Protein AF-A0A0C2MNI5-F1 (afdb_monomer)

pLDDT: mean 77.36, std 11.4, range [38.03, 88.88]

Organism: Thelohanellus kitauei (NCBI:txid669202)

Nearest PDB structures (foldseek):
  6v3f-assembly1_A  TM=8.365E-01  e=4.897E-04  Rattus norvegicus
  6v3h-assembly1_A  TM=8.230E-01  e=5.678E-04  Rattus norvegicus
  7n4u-assembly1_A  TM=8.611E-01  e=2.895E-03  Homo sapiens
  7n4x-assembly1_A  TM=8.433E-01  e=4.297E-03  Homo sapiens
  6xxv-assembly2_F  TM=5.189E-01  e=5.250E+00  Homo sapiens

Sequence (136 aa):
MIIVNIGCMYVLNIAMNPISLVNLIMFIGINMEFLCHMARNYLHENRRNRREKAFYSAVKTSSTIIRGIVLTKLIGIVVLAFSSSILFKVYYFQMYACAIMVGALHGLILLPVLLSYLGPFNLSSRGSMLTLPIQE

Radius of gyration: 19.51 Å; Cα contacts (8 Å, |Δi|>4): 97; chains: 1; bounding box: 60×31×50 Å

Structure (mmCIF, N/CA/C/O backbone):
data_AF-A0A0C2MNI5-F1
#
_entry.id   AF-A0A0C2MNI5-F1
#
loop_
_atom_site.group_PDB
_atom_site.id
_atom_site.type_symbol
_atom_site.label_atom_id
_atom_site.label_alt_id
_atom_site.label_comp_id
_atom_site.label_asym_id
_atom_site.label_entity_id
_atom_site.label_seq_id
_atom_site.pdbx_PDB_ins_code
_atom_site.Cartn_x
_atom_site.Cartn_y
_atom_site.Cartn_z
_atom_site.occupancy
_atom_site.B_iso_or_equiv
_atom_site.auth_seq_id
_atom_site.auth_comp_id
_atom_site.auth_asym_id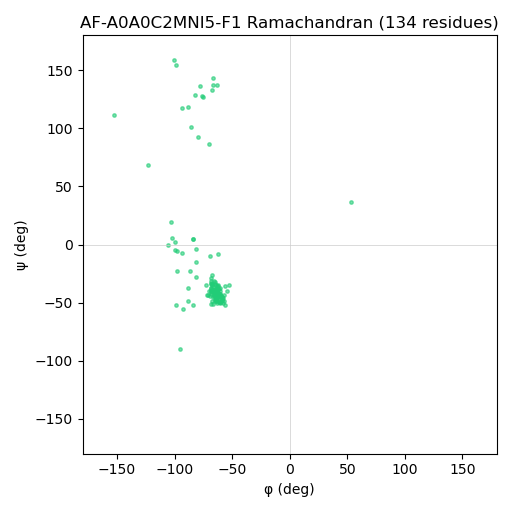
_atom_site.auth_atom_id
_atom_site.pdbx_PDB_model_num
ATOM 1 N N . MET A 1 1 ? -8.167 4.556 -5.300 1.00 79.25 1 MET A N 1
ATOM 2 C CA . MET A 1 1 ? -7.876 4.116 -3.914 1.00 79.25 1 MET A CA 1
ATOM 3 C C . MET A 1 1 ? -8.945 4.563 -2.929 1.00 79.25 1 MET A C 1
ATOM 5 O O . MET A 1 1 ? -9.499 3.716 -2.245 1.00 79.25 1 MET A O 1
ATOM 9 N N . ILE A 1 2 ? -9.251 5.864 -2.861 1.00 81.88 2 ILE A N 1
ATOM 10 C CA . ILE A 1 2 ? -10.219 6.434 -1.905 1.00 81.88 2 ILE A CA 1
ATOM 11 C C . ILE A 1 2 ? -11.636 5.904 -2.128 1.00 81.88 2 ILE A C 1
ATOM 13 O O . ILE A 1 2 ? -12.232 5.391 -1.194 1.00 81.88 2 ILE A O 1
ATOM 17 N N . ILE A 1 3 ? -12.135 5.950 -3.367 1.00 86.06 3 ILE A N 1
ATOM 18 C CA . ILE A 1 3 ? -13.500 5.502 -3.699 1.00 86.06 3 ILE A CA 1
ATOM 19 C C . ILE A 1 3 ? -13.713 4.036 -3.293 1.00 86.06 3 ILE A C 1
ATOM 21 O O . ILE A 1 3 ? -14.716 3.703 -2.677 1.00 86.06 3 ILE A O 1
ATOM 25 N N . VAL A 1 4 ? -12.730 3.173 -3.564 1.00 85.44 4 VAL A N 1
ATOM 26 C CA . VAL A 1 4 ? -12.790 1.746 -3.208 1.00 85.44 4 VAL A CA 1
ATOM 27 C C . VAL A 1 4 ? -12.724 1.540 -1.690 1.00 85.44 4 VAL A C 1
ATOM 29 O O . VAL A 1 4 ? -13.434 0.694 -1.161 1.00 85.44 4 VAL A O 1
ATOM 32 N N . ASN A 1 5 ? -11.926 2.339 -0.973 1.00 84.44 5 ASN A N 1
ATOM 33 C CA . ASN A 1 5 ? -11.888 2.312 0.493 1.00 84.44 5 ASN A CA 1
ATOM 34 C C . ASN A 1 5 ? -13.209 2.767 1.120 1.00 84.44 5 ASN A C 1
ATOM 36 O O . ASN A 1 5 ? -13.697 2.113 2.034 1.00 84.44 5 ASN A O 1
ATOM 40 N N . ILE A 1 6 ? -13.815 3.835 0.598 1.00 86.81 6 ILE A N 1
ATOM 41 C CA . ILE A 1 6 ? -15.140 4.302 1.026 1.00 86.81 6 ILE A CA 1
ATOM 42 C C . ILE A 1 6 ? -16.200 3.233 0.727 1.00 86.81 6 ILE A C 1
ATOM 44 O O . ILE A 1 6 ? -17.035 2.942 1.578 1.00 86.81 6 ILE A O 1
ATOM 48 N N . GLY A 1 7 ? -16.125 2.585 -0.440 1.00 86.88 7 GLY A N 1
ATOM 49 C CA . GLY A 1 7 ? -16.981 1.448 -0.780 1.00 86.88 7 GLY A CA 1
ATOM 50 C C . GLY A 1 7 ? -16.812 0.273 0.186 1.00 86.88 7 GLY A C 1
ATOM 51 O O . GLY A 1 7 ? -17.799 -0.314 0.617 1.00 86.88 7 GLY A O 1
ATOM 52 N N . CYS A 1 8 ? -15.583 -0.032 0.607 1.00 83.50 8 CYS A N 1
ATOM 53 C CA . CYS A 1 8 ? -15.353 -1.069 1.610 1.00 83.50 8 CYS A CA 1
ATOM 54 C C . CYS A 1 8 ? -15.886 -0.677 2.994 1.00 83.50 8 CYS A C 1
ATOM 56 O O . CYS A 1 8 ? -16.477 -1.506 3.678 1.00 83.50 8 CYS A O 1
ATOM 58 N N . MET A 1 9 ? -15.740 0.589 3.396 1.00 84.38 9 MET A N 1
ATOM 59 C CA . MET A 1 9 ? -16.334 1.099 4.636 1.00 84.38 9 MET A CA 1
ATOM 60 C C . MET A 1 9 ? -17.861 0.980 4.626 1.00 84.38 9 MET A C 1
ATOM 62 O O . MET A 1 9 ? -18.441 0.633 5.652 1.00 84.38 9 MET A O 1
ATOM 66 N N . TYR A 1 10 ? -18.496 1.202 3.471 1.00 85.06 10 TYR A N 1
ATOM 67 C CA . TYR A 1 10 ? -19.933 0.999 3.300 1.00 85.06 10 TYR A CA 1
ATOM 68 C C . TYR A 1 10 ? -20.328 -0.474 3.487 1.00 85.06 10 TYR A C 1
ATOM 70 O O . TYR A 1 10 ? -21.231 -0.770 4.263 1.00 85.06 10 TYR A O 1
ATOM 78 N N . VAL A 1 11 ? -19.603 -1.409 2.859 1.00 84.81 11 VAL A N 1
ATOM 79 C CA . VAL A 1 11 ? -19.852 -2.859 3.007 1.00 84.81 11 VAL A CA 1
ATOM 80 C C . VAL A 1 11 ? -19.632 -3.334 4.449 1.00 84.81 11 VAL A C 1
ATOM 82 O O . VAL A 1 11 ? -20.371 -4.182 4.945 1.00 84.81 11 VAL A O 1
ATOM 85 N N . LEU A 1 12 ? -18.649 -2.764 5.147 1.00 80.44 12 LEU A N 1
ATOM 86 C CA . LEU A 1 12 ? -18.315 -3.099 6.533 1.00 80.44 12 LEU A CA 1
ATOM 87 C C . LEU A 1 12 ? -19.170 -2.351 7.578 1.00 80.44 12 LEU A C 1
ATOM 89 O O . LEU A 1 12 ? -18.909 -2.495 8.769 1.00 80.44 12 LEU A O 1
ATOM 93 N N . ASN A 1 13 ? -20.180 -1.570 7.164 1.00 81.62 13 ASN A N 1
ATOM 94 C CA . ASN A 1 13 ? -21.031 -0.754 8.048 1.00 81.62 13 ASN A CA 1
ATOM 95 C C . ASN A 1 13 ? -20.243 0.195 8.979 1.00 81.62 13 ASN A C 1
ATOM 97 O O . ASN A 1 13 ? -20.622 0.444 10.125 1.00 81.62 13 ASN A O 1
ATOM 101 N N . ILE A 1 14 ? -19.135 0.756 8.492 1.00 79.25 14 ILE A N 1
ATOM 102 C CA . ILE A 1 14 ? -18.317 1.703 9.255 1.00 79.25 14 ILE A CA 1
ATOM 103 C C . ILE A 1 14 ? -18.846 3.120 9.017 1.00 79.25 14 ILE A C 1
ATOM 105 O O . ILE A 1 14 ? -18.805 3.629 7.897 1.00 79.25 14 ILE A O 1
ATOM 109 N N . ALA A 1 15 ? -19.305 3.783 10.081 1.00 80.81 15 ALA A N 1
ATOM 110 C CA . ALA A 1 15 ? -19.763 5.169 9.997 1.00 80.81 15 ALA A CA 1
ATOM 111 C C . ALA A 1 15 ? -18.614 6.140 9.666 1.00 80.81 15 ALA A C 1
ATOM 113 O O . ALA A 1 15 ? -17.494 5.997 10.166 1.00 80.81 15 ALA A O 1
ATOM 114 N N . MET A 1 16 ? -18.913 7.166 8.864 1.00 79.12 16 MET A N 1
ATOM 115 C CA . MET A 1 16 ? -17.997 8.265 8.544 1.00 79.12 16 MET A CA 1
ATOM 116 C C . MET A 1 16 ? -17.789 9.167 9.766 1.00 79.12 16 MET A C 1
ATOM 118 O O . MET A 1 16 ? -18.461 10.177 9.945 1.00 79.12 16 MET A O 1
ATOM 122 N N . ASN A 1 17 ? -16.832 8.787 10.607 1.00 83.69 17 ASN A N 1
ATOM 123 C CA . ASN A 1 17 ? -16.395 9.562 11.766 1.00 83.69 17 ASN A CA 1
ATOM 124 C C . ASN A 1 17 ? -15.088 10.318 11.465 1.00 83.69 17 ASN A C 1
ATOM 126 O O . ASN A 1 17 ? -14.310 9.868 10.618 1.00 83.69 17 ASN A O 1
ATOM 130 N N . PRO A 1 18 ? -14.758 11.397 12.202 1.00 85.62 18 PRO A N 1
ATOM 131 C CA . PRO A 1 18 ? -13.486 12.115 12.043 1.00 85.62 18 PRO A CA 1
ATOM 132 C C . PRO A 1 18 ? -12.254 11.200 12.125 1.00 85.62 18 PRO A C 1
ATOM 134 O O . PRO A 1 18 ? -11.295 11.358 11.376 1.00 85.62 18 PRO A O 1
ATOM 137 N N . ILE A 1 19 ? -12.320 10.170 12.972 1.00 83.00 19 ILE A N 1
ATOM 138 C CA . ILE A 1 19 ? -11.278 9.143 13.112 1.00 83.00 19 ILE A CA 1
ATOM 139 C C . ILE A 1 19 ? -11.088 8.367 11.798 1.00 83.00 19 ILE A C 1
ATOM 141 O O . ILE A 1 19 ? -9.963 8.142 11.352 1.00 83.00 19 ILE A O 1
ATOM 145 N N . SER A 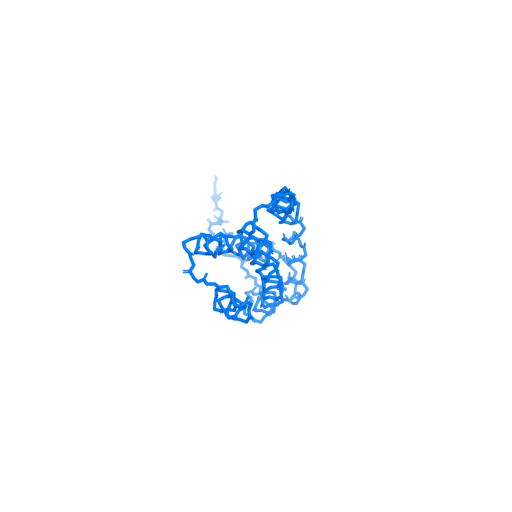1 20 ? -12.187 7.999 11.136 1.00 84.44 20 SER A N 1
ATOM 146 C CA . SER A 1 20 ? -12.134 7.326 9.836 1.00 84.44 20 SER A CA 1
ATOM 147 C C . SER A 1 20 ? -11.620 8.250 8.726 1.00 84.44 20 SER A C 1
ATOM 149 O O . SER A 1 20 ? -10.875 7.809 7.856 1.00 84.44 20 SER A O 1
ATOM 151 N N . LEU A 1 21 ? -11.903 9.554 8.791 1.00 87.25 21 LEU A N 1
ATOM 152 C CA . LEU A 1 21 ? -11.350 10.520 7.840 1.00 87.25 21 LEU A CA 1
ATOM 153 C C . LEU A 1 21 ? -9.818 10.598 7.945 1.00 87.25 21 LEU A C 1
ATOM 155 O O . LEU A 1 21 ? -9.126 10.529 6.930 1.00 87.25 21 LEU A O 1
ATOM 159 N N . VAL A 1 22 ? -9.278 10.675 9.165 1.00 87.69 22 VAL A N 1
ATOM 160 C CA . VAL A 1 22 ? -7.822 10.682 9.399 1.00 87.69 22 VAL A CA 1
ATOM 161 C C . VAL A 1 22 ? -7.179 9.395 8.884 1.00 87.69 22 VAL A C 1
ATOM 163 O O . VAL A 1 22 ? -6.152 9.446 8.204 1.00 87.69 22 VAL A O 1
ATOM 166 N N . ASN A 1 23 ? -7.802 8.241 9.139 1.00 85.56 23 ASN A N 1
ATOM 167 C CA . ASN A 1 23 ? -7.319 6.965 8.618 1.00 85.56 23 ASN A CA 1
ATOM 168 C C . ASN A 1 23 ? -7.296 6.962 7.081 1.00 85.56 23 ASN A C 1
ATOM 170 O O . ASN A 1 23 ? -6.298 6.550 6.489 1.00 85.56 23 ASN A O 1
ATOM 174 N N . LEU A 1 24 ? -8.336 7.487 6.427 1.00 86.25 24 LEU A N 1
ATOM 175 C CA . LEU A 1 24 ? -8.401 7.593 4.970 1.00 86.25 24 LEU A CA 1
ATOM 176 C C . LEU A 1 24 ? -7.278 8.479 4.408 1.00 86.25 24 LEU A C 1
ATOM 178 O O . LEU A 1 24 ? -6.596 8.067 3.469 1.00 86.25 24 LEU A O 1
ATOM 182 N N . ILE A 1 25 ? -7.032 9.647 5.010 1.00 88.88 25 ILE A N 1
ATOM 183 C CA . ILE A 1 25 ? -5.938 10.555 4.620 1.00 88.88 25 ILE A CA 1
ATOM 184 C C . ILE A 1 25 ? -4.579 9.867 4.775 1.00 88.88 25 ILE A C 1
ATOM 186 O O . ILE A 1 25 ? -3.735 9.936 3.880 1.00 88.88 25 ILE A O 1
ATOM 190 N N . MET A 1 26 ? -4.383 9.132 5.870 1.00 86.56 26 MET A N 1
ATOM 191 C CA . MET A 1 26 ? -3.144 8.398 6.103 1.00 86.56 26 MET A CA 1
ATOM 192 C C . MET A 1 26 ? -2.891 7.330 5.028 1.00 86.56 26 MET A C 1
ATOM 194 O O . MET A 1 26 ? -1.744 7.112 4.633 1.00 86.56 26 MET A O 1
ATOM 198 N N . PHE A 1 27 ? -3.937 6.674 4.513 1.00 83.56 27 PHE A N 1
ATOM 199 C CA . PHE A 1 27 ? -3.783 5.750 3.386 1.00 83.56 27 PHE A CA 1
ATOM 200 C C . PHE A 1 27 ? -3.381 6.458 2.100 1.00 83.56 27 PHE A C 1
ATOM 202 O O . PHE A 1 27 ? -2.581 5.904 1.349 1.00 83.56 27 PHE A O 1
ATOM 209 N N . ILE A 1 28 ? -3.882 7.666 1.839 1.00 87.94 28 ILE A N 1
ATOM 210 C CA . ILE A 1 28 ? -3.487 8.438 0.653 1.00 87.94 28 ILE A CA 1
ATOM 211 C C . ILE A 1 28 ? -1.977 8.696 0.665 1.00 87.94 28 ILE A C 1
ATOM 213 O O . ILE A 1 28 ? -1.330 8.463 -0.354 1.00 87.94 28 ILE A O 1
ATOM 217 N N . GLY A 1 29 ? -1.419 9.090 1.815 1.00 86.56 29 GLY A N 1
ATOM 218 C CA . GLY A 1 29 ? 0.020 9.331 1.970 1.00 86.56 29 GLY A CA 1
ATOM 219 C C . GLY A 1 29 ? 0.863 8.112 1.593 1.00 86.56 29 GLY A C 1
ATOM 220 O O . GLY A 1 29 ? 1.704 8.189 0.701 1.00 86.56 29 GLY A O 1
ATOM 221 N N . ILE A 1 30 ? 0.542 6.954 2.173 1.00 81.50 30 ILE A N 1
ATOM 222 C CA . ILE A 1 30 ? 1.277 5.704 1.913 1.00 81.50 30 ILE A CA 1
ATOM 223 C C . ILE A 1 30 ? 1.152 5.250 0.456 1.00 81.50 30 ILE A C 1
ATOM 225 O O . ILE A 1 30 ? 2.112 4.759 -0.139 1.00 81.50 30 ILE A O 1
ATOM 229 N N . ASN A 1 31 ? -0.028 5.415 -0.149 1.00 83.19 31 ASN A N 1
ATOM 230 C CA . ASN A 1 31 ? -0.218 5.079 -1.559 1.00 83.19 31 ASN A CA 1
ATOM 231 C C . ASN A 1 31 ? 0.614 5.996 -2.473 1.00 83.19 31 ASN A C 1
ATOM 233 O O . ASN A 1 31 ? 1.196 5.518 -3.446 1.00 83.19 31 ASN A O 1
ATOM 237 N N . MET A 1 32 ? 0.693 7.293 -2.166 1.00 86.50 32 MET A N 1
ATOM 238 C CA . MET A 1 32 ? 1.500 8.243 -2.938 1.00 86.50 32 MET A CA 1
ATOM 239 C C . MET A 1 32 ? 3.002 7.963 -2.830 1.00 86.50 32 MET A C 1
ATOM 241 O O . MET A 1 32 ? 3.703 8.019 -3.840 1.00 86.50 32 MET A O 1
ATOM 245 N N . GLU A 1 33 ? 3.496 7.599 -1.646 1.00 84.50 33 GLU A N 1
ATOM 246 C CA . GLU A 1 33 ? 4.893 7.188 -1.452 1.00 84.50 33 GLU A CA 1
ATOM 247 C C . GLU A 1 33 ? 5.240 5.973 -2.320 1.00 84.50 33 GLU A C 1
ATOM 249 O O . GLU A 1 33 ? 6.255 5.976 -3.024 1.00 84.50 33 GLU A O 1
ATOM 254 N N . PHE A 1 34 ? 4.355 4.968 -2.352 1.00 81.25 34 PHE A N 1
ATOM 255 C CA . PHE A 1 34 ? 4.501 3.807 -3.231 1.00 81.25 34 PHE A CA 1
ATOM 256 C C . PHE A 1 34 ? 4.555 4.201 -4.709 1.00 81.25 34 PHE A C 1
ATOM 258 O O . PHE A 1 34 ? 5.457 3.768 -5.434 1.00 81.25 34 PHE A O 1
ATOM 265 N N . LEU A 1 35 ? 3.639 5.070 -5.149 1.00 85.06 35 LEU A N 1
ATOM 266 C CA . LEU A 1 35 ? 3.596 5.555 -6.528 1.00 85.06 35 LEU A CA 1
ATOM 267 C C . LEU A 1 35 ? 4.882 6.278 -6.932 1.00 85.06 35 LEU A C 1
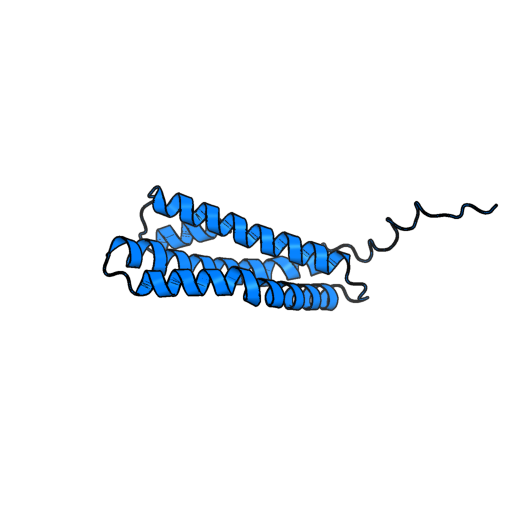ATOM 269 O O . LEU A 1 35 ? 5.458 5.974 -7.978 1.00 85.06 35 LEU A O 1
ATOM 273 N N . CYS A 1 36 ? 5.340 7.217 -6.105 1.00 86.81 36 CYS A N 1
ATOM 274 C CA . CYS A 1 36 ? 6.509 8.040 -6.396 1.00 86.81 36 CYS A CA 1
ATOM 275 C C . CYS A 1 36 ? 7.786 7.193 -6.478 1.00 86.81 36 CYS A C 1
ATOM 277 O O . CYS A 1 36 ? 8.531 7.279 -7.459 1.00 86.81 36 CYS A O 1
ATOM 279 N N . HIS A 1 37 ? 8.013 6.306 -5.502 1.00 86.69 37 HIS A N 1
ATOM 280 C CA . HIS A 1 37 ? 9.173 5.415 -5.519 1.00 86.69 37 HIS A CA 1
ATOM 281 C C . HIS A 1 37 ? 9.153 4.453 -6.708 1.00 86.69 37 HIS A C 1
ATOM 283 O O . HIS A 1 37 ? 10.198 4.205 -7.313 1.00 86.69 37 HIS A O 1
ATOM 289 N N . MET A 1 38 ? 7.985 3.923 -7.083 1.00 86.31 38 MET A N 1
ATOM 290 C CA . MET A 1 38 ? 7.873 3.028 -8.234 1.00 86.31 38 MET A CA 1
ATOM 291 C C . MET A 1 38 ? 8.101 3.753 -9.555 1.00 86.31 38 MET A C 1
ATOM 293 O O . MET A 1 38 ? 8.868 3.261 -10.379 1.00 86.31 38 MET A O 1
ATOM 297 N N . ALA A 1 39 ? 7.515 4.938 -9.732 1.00 85.94 39 ALA A N 1
ATOM 298 C CA . ALA A 1 39 ? 7.741 5.767 -10.910 1.00 85.94 39 ALA A CA 1
ATOM 299 C C . ALA A 1 39 ? 9.220 6.152 -11.051 1.00 85.94 39 ALA A C 1
ATOM 301 O O . ALA A 1 39 ? 9.798 6.012 -12.127 1.00 85.94 39 ALA A O 1
ATOM 302 N N . ARG A 1 40 ? 9.872 6.557 -9.955 1.00 84.75 40 ARG A N 1
ATOM 303 C CA . ARG A 1 40 ? 11.299 6.900 -9.951 1.00 84.75 40 ARG A CA 1
ATOM 304 C C . ARG A 1 40 ? 12.186 5.705 -10.302 1.00 84.75 40 ARG A C 1
ATOM 306 O O . ARG A 1 40 ? 13.062 5.828 -11.156 1.00 84.75 40 ARG A O 1
ATOM 313 N N . ASN A 1 41 ? 11.942 4.547 -9.687 1.00 85.31 41 ASN A N 1
ATOM 314 C CA . ASN A 1 41 ? 12.682 3.322 -9.996 1.00 85.31 41 ASN A CA 1
ATOM 315 C C . ASN A 1 41 ? 12.449 2.865 -11.440 1.00 85.31 41 ASN A C 1
ATOM 317 O O . ASN A 1 41 ? 13.379 2.377 -12.073 1.00 85.31 41 ASN A O 1
ATOM 321 N N . TYR A 1 42 ? 11.246 3.068 -11.983 1.00 83.25 42 TYR A N 1
ATOM 322 C CA . TYR A 1 42 ? 10.957 2.810 -13.391 1.00 83.25 42 TYR A CA 1
ATOM 323 C C . TYR A 1 42 ? 11.717 3.763 -14.315 1.00 83.25 42 TYR A C 1
ATOM 325 O O . TYR A 1 42 ? 12.239 3.338 -15.335 1.00 83.25 42 TYR A O 1
ATOM 333 N N . LEU A 1 43 ? 11.844 5.046 -13.980 1.00 82.69 43 LEU A N 1
ATOM 334 C CA . LEU A 1 43 ? 12.588 5.991 -14.819 1.00 82.69 43 LEU A CA 1
ATOM 335 C C . LEU A 1 43 ? 14.099 5.716 -14.843 1.00 82.69 43 LEU A C 1
ATOM 337 O O . LEU A 1 43 ? 14.721 5.913 -15.883 1.00 82.69 43 LEU A O 1
ATOM 341 N N . HIS A 1 44 ? 14.672 5.242 -13.735 1.00 81.94 44 HIS A N 1
ATOM 342 C CA . HIS A 1 44 ? 16.098 4.905 -13.637 1.00 81.94 44 HIS A CA 1
ATOM 343 C C . HIS A 1 44 ? 16.459 3.521 -14.205 1.00 81.94 44 HIS A C 1
ATOM 345 O O . HIS A 1 44 ? 17.635 3.245 -14.427 1.00 81.94 44 HIS A O 1
ATOM 351 N N . GLU A 1 45 ? 15.484 2.641 -14.433 1.00 79.81 45 GLU A N 1
ATOM 352 C CA . GLU A 1 45 ? 15.741 1.292 -14.941 1.00 79.81 45 GLU A CA 1
ATOM 353 C C . GLU A 1 45 ? 15.904 1.298 -16.470 1.00 79.81 45 GLU A C 1
ATOM 355 O O . GLU A 1 45 ? 15.044 1.802 -17.196 1.00 79.81 45 GLU A O 1
ATOM 360 N N . ASN A 1 46 ? 16.985 0.705 -16.984 1.00 74.12 46 ASN A N 1
ATOM 361 C CA . ASN A 1 46 ? 17.347 0.791 -18.409 1.00 74.12 46 ASN A CA 1
ATOM 362 C C . ASN A 1 46 ? 17.017 -0.486 -19.205 1.00 74.12 46 ASN A C 1
ATOM 364 O O . ASN A 1 46 ? 17.566 -0.739 -20.278 1.00 74.12 46 ASN A O 1
ATOM 368 N N . ARG A 1 47 ? 16.128 -1.337 -18.675 1.00 77.62 47 ARG A N 1
ATOM 369 C CA . ARG A 1 47 ? 15.734 -2.581 -19.347 1.00 77.62 47 ARG A CA 1
ATOM 370 C C . ARG A 1 47 ? 14.954 -2.321 -20.635 1.00 77.62 47 ARG A C 1
ATOM 372 O O . ARG A 1 47 ? 14.021 -1.521 -20.665 1.00 77.62 47 ARG A O 1
ATOM 379 N N . ARG A 1 48 ? 15.291 -3.096 -21.672 1.00 70.56 48 ARG A N 1
ATOM 380 C CA . ARG A 1 48 ? 14.692 -3.039 -23.017 1.00 70.56 48 ARG A CA 1
ATOM 381 C C . ARG A 1 48 ? 13.209 -3.422 -23.035 1.00 70.56 48 ARG A C 1
ATOM 383 O O . ARG A 1 48 ? 12.457 -2.858 -23.812 1.00 70.56 48 ARG A O 1
ATOM 390 N N . ASN A 1 49 ? 12.772 -4.347 -22.180 1.00 81.25 49 ASN A N 1
ATOM 391 C CA . ASN A 1 49 ? 11.382 -4.806 -22.136 1.00 81.25 49 ASN A CA 1
ATOM 392 C C . ASN A 1 49 ? 10.570 -4.009 -21.104 1.00 81.25 49 ASN A C 1
ATOM 394 O O . ASN A 1 49 ? 10.819 -4.118 -19.906 1.00 81.25 49 ASN A O 1
ATOM 398 N N . ARG A 1 50 ? 9.540 -3.268 -21.548 1.00 77.12 50 ARG A N 1
ATOM 399 C CA . ARG A 1 50 ? 8.642 -2.478 -20.670 1.00 77.12 50 ARG A CA 1
ATOM 400 C C . ARG A 1 50 ? 7.996 -3.309 -19.555 1.00 77.12 50 ARG A C 1
ATOM 402 O O . ARG A 1 50 ? 7.911 -2.845 -18.423 1.00 77.12 50 ARG A O 1
ATOM 409 N N . ARG A 1 51 ? 7.580 -4.543 -19.866 1.00 80.50 51 ARG A N 1
ATOM 410 C CA . ARG A 1 51 ? 6.969 -5.474 -18.898 1.00 80.50 51 ARG A CA 1
ATOM 411 C C . ARG A 1 51 ? 7.951 -5.884 -17.803 1.00 80.50 51 ARG A C 1
ATOM 413 O O . ARG A 1 51 ? 7.632 -5.778 -16.624 1.00 80.50 51 ARG A O 1
ATOM 420 N N . GLU A 1 52 ? 9.158 -6.296 -18.186 1.00 82.50 52 GLU A N 1
ATOM 421 C CA . GLU A 1 52 ? 10.210 -6.658 -17.228 1.00 82.50 52 GLU A CA 1
ATOM 422 C C . GLU A 1 52 ? 10.669 -5.458 -16.407 1.00 82.50 52 GLU A C 1
ATOM 424 O O . GLU A 1 52 ? 10.906 -5.586 -15.210 1.00 82.50 52 GLU A O 1
ATOM 429 N N . LYS A 1 53 ? 10.760 -4.286 -17.039 1.00 83.00 53 LYS A N 1
ATOM 430 C CA . LYS A 1 53 ? 11.089 -3.024 -16.385 1.00 83.00 53 LYS A CA 1
ATOM 431 C C . LYS A 1 53 ? 10.055 -2.677 -15.312 1.00 83.00 53 LYS A C 1
ATOM 433 O O . LYS A 1 53 ? 10.423 -2.452 -14.166 1.00 83.00 53 LYS A O 1
ATOM 438 N N . ALA A 1 54 ? 8.765 -2.719 -15.652 1.00 84.44 54 ALA A N 1
ATOM 439 C CA . ALA A 1 54 ? 7.677 -2.473 -14.707 1.00 84.44 54 ALA A CA 1
ATOM 440 C C . ALA A 1 54 ? 7.672 -3.488 -13.554 1.00 84.44 54 ALA A C 1
ATOM 442 O O . ALA A 1 54 ? 7.550 -3.093 -12.395 1.00 84.44 54 ALA A O 1
ATOM 443 N N . PHE A 1 55 ? 7.864 -4.775 -13.857 1.00 85.69 55 PHE A N 1
ATOM 444 C CA . PHE A 1 55 ? 7.929 -5.832 -12.850 1.00 85.69 55 PHE A CA 1
ATOM 445 C C . PHE A 1 55 ? 9.113 -5.644 -11.893 1.00 85.69 55 PHE A C 1
ATOM 447 O O . PHE A 1 55 ? 8.940 -5.659 -10.676 1.00 85.69 55 PHE A O 1
ATOM 454 N N . TYR A 1 56 ? 10.311 -5.404 -12.428 1.00 85.31 56 TYR A N 1
ATOM 455 C CA . TYR A 1 56 ? 11.514 -5.233 -11.620 1.00 85.31 56 TYR A CA 1
ATOM 456 C C . TYR A 1 56 ? 11.434 -3.985 -10.732 1.00 85.31 56 TYR A C 1
ATOM 458 O O . TYR A 1 56 ? 11.735 -4.051 -9.539 1.00 85.31 56 TYR A O 1
ATOM 466 N N . SER A 1 57 ? 10.953 -2.860 -11.272 1.00 85.06 57 SER A N 1
ATOM 467 C CA . SER A 1 57 ? 10.733 -1.645 -10.484 1.00 85.06 57 SER A CA 1
ATOM 468 C C . SER A 1 57 ? 9.682 -1.848 -9.390 1.00 85.06 57 SER A C 1
ATOM 470 O O . SER A 1 57 ? 9.876 -1.353 -8.281 1.00 85.06 57 SER A O 1
ATOM 472 N N . ALA A 1 58 ? 8.613 -2.606 -9.658 1.00 85.88 58 ALA A N 1
ATOM 473 C CA . ALA A 1 58 ? 7.601 -2.932 -8.656 1.00 85.88 58 ALA A CA 1
ATOM 474 C C . ALA A 1 58 ? 8.173 -3.778 -7.509 1.00 85.88 58 ALA A C 1
ATOM 476 O O . ALA A 1 58 ? 7.960 -3.437 -6.348 1.00 85.88 58 ALA A O 1
ATOM 477 N N . VAL A 1 59 ? 8.950 -4.825 -7.817 1.00 86.75 59 VAL A N 1
ATOM 478 C CA . VAL A 1 59 ? 9.609 -5.681 -6.810 1.00 86.75 59 VAL A CA 1
ATOM 479 C C . VAL A 1 59 ? 10.621 -4.888 -5.980 1.00 86.75 59 VAL A C 1
ATOM 481 O O . VAL A 1 59 ? 10.669 -5.007 -4.755 1.00 86.75 59 VAL A O 1
ATOM 484 N N . LYS A 1 60 ? 11.419 -4.034 -6.627 1.00 86.94 60 LYS A N 1
ATOM 485 C CA . LYS A 1 60 ? 12.411 -3.210 -5.930 1.00 86.94 60 LYS A CA 1
ATOM 486 C C . LYS A 1 60 ? 11.735 -2.220 -4.984 1.00 86.94 60 LYS A C 1
ATOM 488 O O . LYS A 1 60 ? 12.101 -2.146 -3.813 1.00 86.94 60 LYS A O 1
ATOM 493 N N . THR A 1 61 ? 10.718 -1.505 -5.461 1.00 86.44 61 THR A N 1
ATOM 494 C CA . THR A 1 61 ? 9.969 -0.538 -4.652 1.00 86.44 61 THR A CA 1
ATOM 495 C C . THR A 1 61 ? 9.221 -1.200 -3.500 1.00 86.44 61 THR A C 1
ATOM 497 O O . THR A 1 61 ? 9.300 -0.712 -2.371 1.00 86.44 61 THR A O 1
ATOM 500 N N . SER A 1 62 ? 8.545 -2.326 -3.742 1.00 83.19 62 SER A N 1
ATOM 501 C CA . SER A 1 62 ? 7.826 -3.041 -2.686 1.00 83.19 62 SER A CA 1
ATOM 502 C C . SER A 1 62 ? 8.776 -3.538 -1.596 1.00 83.19 62 SER A C 1
ATOM 504 O O . SER A 1 62 ? 8.462 -3.394 -0.420 1.00 83.19 62 SER A O 1
ATOM 506 N N . SER A 1 63 ? 9.980 -4.006 -1.944 1.00 86.88 63 SER A N 1
ATOM 507 C CA . SER A 1 63 ? 10.971 -4.448 -0.951 1.00 86.88 63 SER A CA 1
ATOM 508 C C . SER A 1 63 ? 11.422 -3.332 0.007 1.00 86.88 63 SER A C 1
ATOM 510 O O . SER A 1 63 ? 11.574 -3.568 1.207 1.00 86.88 63 SER A O 1
ATOM 512 N N . THR A 1 64 ? 11.582 -2.105 -0.496 1.00 85.81 64 THR A N 1
ATOM 513 C CA . THR A 1 64 ? 11.956 -0.928 0.306 1.00 85.81 64 THR A CA 1
ATOM 514 C C . THR A 1 64 ? 10.809 -0.490 1.214 1.00 85.81 64 THR A C 1
ATOM 516 O O . THR A 1 64 ? 11.007 -0.205 2.393 1.00 85.81 64 THR A O 1
ATOM 519 N N . ILE A 1 65 ? 9.590 -0.476 0.679 1.00 83.94 65 ILE A N 1
ATOM 520 C CA . ILE A 1 65 ? 8.394 -0.013 1.392 1.00 83.94 65 ILE A CA 1
ATOM 521 C C . ILE A 1 65 ? 7.960 -1.015 2.457 1.00 83.94 65 ILE A C 1
ATOM 523 O O . ILE A 1 65 ? 7.528 -0.609 3.534 1.00 83.94 65 ILE A O 1
ATOM 527 N N . ILE A 1 66 ? 8.128 -2.315 2.196 1.00 83.12 66 ILE A N 1
ATOM 528 C CA . ILE A 1 66 ? 7.864 -3.364 3.181 1.00 83.12 66 ILE A CA 1
ATOM 529 C C . ILE A 1 66 ? 8.784 -3.202 4.396 1.00 83.12 66 ILE A C 1
ATOM 531 O O . ILE A 1 66 ? 8.320 -3.272 5.531 1.00 83.12 66 ILE A O 1
ATOM 535 N N . ARG A 1 67 ? 10.074 -2.934 4.159 1.00 80.94 67 ARG A N 1
ATOM 536 C CA . ARG A 1 67 ? 11.066 -2.738 5.226 1.00 80.94 67 ARG A CA 1
ATOM 537 C C . ARG A 1 67 ? 10.844 -1.467 6.046 1.00 80.94 67 ARG A C 1
ATOM 539 O O . ARG A 1 67 ? 11.148 -1.471 7.231 1.00 80.94 67 ARG A O 1
ATOM 546 N N . GLY A 1 68 ? 10.347 -0.400 5.424 1.00 82.31 68 GLY A N 1
ATOM 547 C CA . GLY A 1 68 ? 10.045 0.859 6.104 1.00 82.31 68 GLY A CA 1
ATOM 548 C C . GLY A 1 68 ? 8.581 0.944 6.523 1.00 82.31 68 GLY A C 1
ATOM 549 O O . GLY A 1 68 ? 8.200 0.537 7.615 1.00 82.31 68 GLY A O 1
ATOM 550 N N . ILE A 1 69 ? 7.758 1.485 5.626 1.00 81.88 69 ILE A N 1
ATOM 551 C CA . ILE A 1 69 ? 6.376 1.902 5.888 1.00 81.88 69 ILE A CA 1
ATOM 552 C C . ILE A 1 69 ? 5.507 0.751 6.404 1.00 81.88 69 ILE A C 1
ATOM 554 O O . ILE A 1 69 ? 4.785 0.935 7.381 1.00 81.88 69 ILE A O 1
ATOM 558 N N . VAL A 1 70 ? 5.564 -0.433 5.784 1.00 81.81 70 VAL A N 1
ATOM 559 C CA . VAL A 1 70 ? 4.707 -1.561 6.196 1.00 81.81 70 VAL A CA 1
ATOM 560 C C . VAL A 1 70 ? 5.111 -2.075 7.570 1.00 81.81 70 VAL A C 1
ATOM 562 O O . VAL A 1 70 ? 4.230 -2.315 8.388 1.00 81.81 70 VAL A O 1
ATOM 565 N N . LEU A 1 71 ? 6.410 -2.205 7.852 1.00 83.38 71 LEU A N 1
ATOM 566 C CA . LEU A 1 71 ? 6.891 -2.698 9.140 1.00 83.38 71 LEU A CA 1
ATOM 567 C C . LEU A 1 71 ? 6.450 -1.780 10.285 1.00 83.38 71 LEU A C 1
ATOM 569 O O . LEU A 1 71 ? 5.832 -2.244 11.242 1.00 83.38 71 LEU A O 1
ATOM 573 N N . THR A 1 72 ? 6.667 -0.470 10.149 1.00 84.94 72 THR A N 1
ATOM 574 C CA . THR A 1 72 ? 6.245 0.511 11.159 1.00 84.94 72 THR A CA 1
ATOM 575 C C . THR A 1 72 ? 4.724 0.518 11.331 1.00 84.94 72 THR A C 1
ATOM 577 O O . THR A 1 72 ? 4.221 0.665 12.446 1.00 84.94 72 THR A O 1
ATOM 580 N N . LYS A 1 73 ? 3.970 0.297 10.243 1.00 79.88 73 LYS A N 1
ATOM 581 C CA . LYS A 1 73 ? 2.504 0.229 10.291 1.00 79.88 73 LYS A CA 1
ATOM 582 C C . LYS A 1 73 ? 1.989 -1.040 10.954 1.00 79.88 73 LYS A C 1
ATOM 584 O O . LYS A 1 73 ? 1.062 -0.963 11.750 1.00 79.88 73 LYS A O 1
ATOM 589 N N . LEU A 1 74 ? 2.578 -2.192 10.638 1.00 79.25 74 LEU A N 1
ATOM 590 C CA . LEU A 1 74 ? 2.219 -3.476 11.233 1.00 79.25 74 LEU A CA 1
ATOM 591 C C . LEU A 1 74 ? 2.485 -3.467 12.734 1.00 79.25 74 LEU A C 1
ATOM 593 O O . LEU A 1 74 ? 1.621 -3.894 13.490 1.00 79.25 74 LEU A O 1
ATOM 597 N N . ILE A 1 75 ? 3.614 -2.904 13.171 1.00 84.00 75 ILE A N 1
ATOM 598 C CA . ILE A 1 75 ? 3.912 -2.725 14.598 1.00 84.00 75 ILE A CA 1
ATOM 599 C C . ILE A 1 75 ? 2.825 -1.873 15.264 1.00 84.00 75 ILE A C 1
ATOM 601 O O . ILE A 1 75 ? 2.271 -2.275 16.286 1.00 84.00 75 ILE A O 1
ATOM 605 N N . GLY A 1 76 ? 2.452 -0.744 14.650 1.00 80.06 76 GLY A N 1
ATOM 606 C CA . GLY A 1 76 ? 1.356 0.093 15.140 1.00 80.06 76 GLY A CA 1
ATOM 607 C C . GLY A 1 76 ? 0.031 -0.670 15.249 1.00 80.06 76 GLY A C 1
ATOM 608 O O . GLY A 1 76 ? -0.610 -0.639 16.295 1.00 80.06 76 GLY A O 1
ATOM 609 N N . ILE A 1 77 ? -0.360 -1.406 14.204 1.00 77.88 77 ILE A N 1
ATOM 610 C CA . ILE A 1 77 ? -1.604 -2.194 14.166 1.00 77.88 77 ILE A CA 1
ATOM 611 C C . ILE A 1 77 ? -1.603 -3.304 15.226 1.00 77.88 77 ILE A C 1
ATOM 613 O O . ILE A 1 77 ? -2.631 -3.531 15.858 1.00 77.88 77 ILE A O 1
ATOM 617 N N . VAL A 1 78 ? -0.474 -3.979 15.452 1.00 80.00 78 VAL A N 1
ATOM 618 C CA . VAL A 1 78 ? -0.355 -5.041 16.466 1.00 80.00 78 VAL A CA 1
ATOM 619 C C . VAL A 1 78 ? -0.518 -4.478 17.877 1.00 80.00 78 VAL A C 1
ATOM 621 O O . VAL A 1 78 ? -1.247 -5.056 18.681 1.00 80.00 78 VAL A O 1
ATOM 624 N N . VAL A 1 79 ? 0.082 -3.320 18.170 1.00 80.50 79 VAL A N 1
ATOM 625 C CA . VAL A 1 79 ? -0.119 -2.627 19.455 1.00 80.50 79 VAL A CA 1
ATOM 626 C C . VAL A 1 79 ? -1.587 -2.229 19.633 1.00 80.50 79 VAL A C 1
ATOM 628 O O . VAL A 1 79 ? -2.166 -2.425 20.700 1.00 80.50 79 VAL A O 1
ATOM 631 N N . LEU A 1 80 ? -2.221 -1.733 18.569 1.00 73.06 80 LEU A N 1
ATOM 632 C CA . LEU A 1 80 ? -3.640 -1.368 18.562 1.00 73.06 80 LEU A CA 1
ATOM 633 C C . LEU A 1 80 ? -4.557 -2.588 18.753 1.00 73.06 80 LEU A C 1
ATOM 635 O O . LEU A 1 80 ? -5.611 -2.464 19.375 1.00 73.06 80 LEU A O 1
ATOM 639 N N . ALA A 1 81 ? -4.155 -3.767 18.271 1.00 70.00 81 ALA A N 1
ATOM 640 C CA . ALA A 1 81 ? -4.909 -5.011 18.426 1.00 70.00 81 ALA A CA 1
ATOM 641 C C . ALA A 1 81 ? -4.980 -5.498 19.885 1.00 70.00 81 ALA A C 1
ATOM 643 O O . ALA A 1 81 ? -5.947 -6.165 20.253 1.00 70.00 81 ALA A O 1
ATOM 644 N N . PHE A 1 82 ? -4.002 -5.130 20.718 1.00 75.25 82 PHE A N 1
ATOM 645 C CA . PHE A 1 82 ? -4.008 -5.396 22.160 1.00 75.25 82 PHE A CA 1
ATOM 646 C C . PHE A 1 82 ? -4.845 -4.393 22.972 1.00 75.25 82 PHE A C 1
ATOM 648 O O . PHE A 1 82 ? -5.006 -4.562 24.180 1.00 75.25 82 PHE A O 1
ATOM 655 N N . SER A 1 83 ? -5.413 -3.362 22.338 1.00 78.56 83 SER A N 1
ATOM 656 C CA . SER A 1 83 ? -6.300 -2.417 23.018 1.00 78.56 83 SER A CA 1
ATOM 657 C C . SER A 1 83 ? -7.691 -3.023 23.248 1.00 78.56 83 SER A C 1
ATOM 659 O O . SER A 1 83 ? 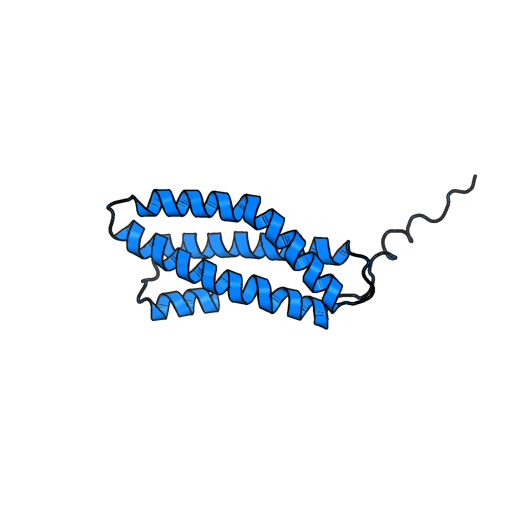-8.346 -3.477 22.309 1.00 78.56 83 SER A O 1
ATOM 661 N N . SER A 1 84 ? -8.186 -2.975 24.491 1.00 68.44 84 SER A N 1
ATOM 662 C CA . SER A 1 84 ? -9.537 -3.448 24.856 1.00 68.44 84 SER A CA 1
ATOM 663 C C . SER A 1 84 ? -10.682 -2.586 24.308 1.00 68.44 84 SER A C 1
ATOM 665 O O . SER A 1 84 ? -11.846 -2.974 24.400 1.00 68.44 84 SER A O 1
ATOM 667 N N . SER A 1 85 ? -10.396 -1.412 23.748 1.00 79.06 85 SER A N 1
ATOM 668 C CA . SER A 1 85 ? -11.433 -0.466 23.336 1.00 79.06 85 SER A CA 1
ATOM 669 C C . SER A 1 85 ? -12.143 -0.902 22.049 1.00 79.06 85 SER A C 1
ATOM 671 O O . SER A 1 85 ? -11.515 -1.080 21.002 1.00 79.06 85 SER A O 1
ATO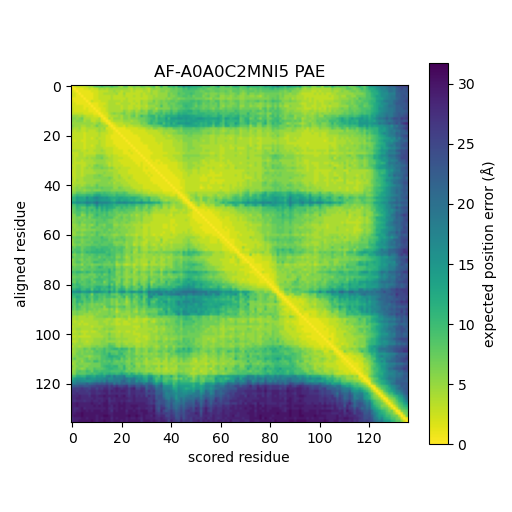M 673 N N . ILE A 1 86 ? -13.480 -0.970 22.093 1.00 70.00 86 ILE A N 1
ATOM 674 C CA . ILE A 1 86 ? -14.337 -1.373 20.960 1.00 70.00 86 ILE A CA 1
ATOM 675 C C . ILE A 1 86 ? -14.101 -0.499 19.711 1.00 70.00 86 ILE A C 1
ATOM 677 O O . ILE A 1 86 ? -14.083 -0.997 18.586 1.00 70.00 86 ILE A O 1
ATOM 681 N N . LEU A 1 87 ? -13.832 0.798 19.916 1.00 72.56 87 LEU A N 1
ATOM 682 C CA . LEU A 1 87 ? -13.522 1.750 18.848 1.00 72.56 87 LEU A CA 1
ATOM 683 C C . LEU A 1 87 ? -12.200 1.417 18.152 1.00 72.56 87 LEU A C 1
ATOM 685 O O . LEU A 1 87 ? -12.122 1.487 16.931 1.00 72.56 87 LEU A O 1
ATOM 689 N N . PHE A 1 88 ? -11.175 1.002 18.898 1.00 70.25 88 PHE A N 1
ATOM 690 C CA . PHE A 1 88 ? -9.887 0.625 18.318 1.00 70.25 88 PHE A CA 1
ATOM 691 C C . PHE A 1 88 ? -9.995 -0.661 17.496 1.00 70.25 88 PHE A C 1
ATOM 693 O O . PHE A 1 88 ? -9.468 -0.748 16.387 1.00 70.25 88 PHE A O 1
ATOM 700 N N . LYS A 1 89 ? -10.758 -1.640 17.978 1.00 70.00 89 LYS A N 1
ATOM 701 C CA . LYS A 1 89 ? -10.918 -2.914 17.272 1.00 70.00 89 LYS A CA 1
ATOM 702 C C . LYS A 1 89 ? -11.738 -2.786 15.983 1.00 70.00 89 LYS A C 1
ATOM 704 O O . LYS A 1 89 ? -11.389 -3.386 14.975 1.00 70.00 89 LYS A O 1
ATOM 709 N N . VAL A 1 90 ? -12.803 -1.989 15.980 1.00 69.19 90 VAL A N 1
ATOM 710 C CA . VAL A 1 90 ? -13.651 -1.837 14.785 1.00 69.19 90 VAL A CA 1
ATOM 711 C C . VAL A 1 90 ? -13.076 -0.787 13.828 1.00 69.19 90 VAL 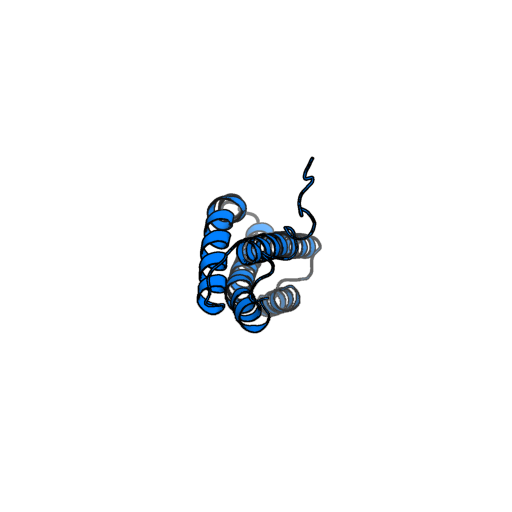A C 1
ATOM 713 O O . VAL A 1 90 ? -12.830 -1.085 12.663 1.00 69.19 90 VAL A O 1
ATOM 716 N N . TYR A 1 91 ? -12.766 0.424 14.305 1.00 70.50 91 TYR A N 1
ATOM 717 C CA . TYR A 1 91 ? -12.344 1.520 13.423 1.00 70.50 91 TYR A CA 1
ATOM 718 C C . TYR A 1 91 ? -10.875 1.477 13.015 1.00 70.50 91 TYR A C 1
ATOM 720 O O . TYR A 1 91 ? -10.554 1.985 11.945 1.00 70.50 91 TYR A O 1
ATOM 728 N N . TYR A 1 92 ? -9.976 0.910 13.826 1.00 71.75 92 TYR A N 1
ATOM 729 C CA . TYR A 1 92 ? -8.576 0.785 13.422 1.00 71.75 92 TYR A CA 1
ATOM 730 C C . TYR A 1 92 ? -8.317 -0.560 12.759 1.00 71.75 92 TYR A C 1
ATOM 732 O O . TYR A 1 92 ? -7.892 -0.562 11.614 1.00 71.75 92 TYR A O 1
ATOM 740 N N . PHE A 1 93 ? -8.615 -1.696 13.391 1.00 74.00 93 PHE A N 1
ATOM 741 C CA . PHE A 1 93 ? -8.229 -2.991 12.814 1.00 74.00 93 PHE A CA 1
ATOM 742 C C . PHE A 1 93 ? -8.971 -3.331 11.506 1.00 74.00 93 PHE A C 1
ATOM 744 O O . PHE A 1 93 ? -8.314 -3.607 10.501 1.00 74.00 93 PHE A O 1
ATOM 751 N N . GLN A 1 94 ? -10.310 -3.257 11.460 1.00 78.62 94 GLN A N 1
ATOM 752 C CA . GLN A 1 94 ? -11.054 -3.613 10.236 1.00 78.62 94 GLN A CA 1
ATOM 753 C C . GLN A 1 94 ? -10.814 -2.618 9.097 1.00 78.62 94 GLN A C 1
ATOM 755 O O . GLN A 1 94 ? -10.616 -3.014 7.946 1.00 78.62 94 GLN A O 1
ATOM 760 N N . MET A 1 95 ? -10.774 -1.323 9.417 1.00 80.75 95 MET A N 1
ATOM 761 C CA . MET A 1 95 ? -10.519 -0.288 8.421 1.00 80.75 95 MET A CA 1
ATOM 762 C C . MET A 1 95 ? -9.094 -0.386 7.856 1.00 80.75 95 MET A C 1
ATOM 764 O O . MET A 1 95 ? -8.909 -0.260 6.645 1.00 80.75 95 MET A O 1
ATOM 768 N N . TYR A 1 96 ? -8.092 -0.675 8.700 1.00 80.69 96 TYR A N 1
ATOM 769 C CA . TYR A 1 96 ? -6.728 -0.925 8.230 1.00 80.69 96 TYR A CA 1
ATOM 770 C C . TYR A 1 96 ? -6.616 -2.166 7.367 1.00 80.69 96 TYR A C 1
ATOM 772 O O . TYR A 1 96 ? -5.960 -2.116 6.327 1.00 80.69 96 TYR A O 1
ATOM 780 N N . ALA A 1 97 ? -7.257 -3.259 7.777 1.00 79.38 97 ALA A N 1
ATOM 781 C CA . ALA A 1 97 ? -7.250 -4.497 7.016 1.00 79.38 97 ALA A CA 1
ATOM 782 C C . ALA A 1 97 ? -7.819 -4.278 5.608 1.00 79.38 97 ALA A C 1
ATOM 784 O O . ALA A 1 97 ? -7.172 -4.652 4.625 1.00 79.38 97 ALA A O 1
ATOM 785 N N . CYS A 1 98 ? -8.970 -3.604 5.482 1.00 81.75 98 CYS A N 1
ATOM 786 C CA . CYS A 1 98 ? -9.532 -3.370 4.156 1.00 81.75 98 CYS A CA 1
ATOM 787 C C . CYS A 1 98 ? -8.670 -2.425 3.313 1.00 81.75 98 CYS A C 1
ATOM 789 O O . CYS A 1 98 ? -8.453 -2.665 2.125 1.00 81.75 98 CYS A O 1
ATOM 791 N N . ALA A 1 99 ? -8.101 -1.390 3.922 1.00 81.94 99 ALA A N 1
ATOM 792 C CA . ALA A 1 99 ? -7.260 -0.457 3.196 1.00 81.94 99 ALA A CA 1
ATOM 793 C C . ALA A 1 99 ? -5.943 -1.069 2.707 1.00 81.94 99 ALA A C 1
ATOM 795 O O . ALA A 1 99 ? -5.500 -0.743 1.604 1.00 81.94 99 ALA A O 1
ATOM 796 N N . ILE A 1 100 ? -5.346 -1.988 3.474 1.00 80.38 100 ILE A N 1
ATOM 797 C CA . ILE A 1 100 ? -4.181 -2.766 3.037 1.00 80.38 100 ILE A CA 1
ATOM 798 C C . ILE A 1 100 ? -4.567 -3.687 1.877 1.00 80.38 100 ILE A C 1
ATOM 800 O O . ILE A 1 100 ? -3.856 -3.713 0.878 1.00 80.38 100 ILE A O 1
ATOM 804 N N . MET A 1 101 ? -5.705 -4.383 1.955 1.00 83.19 101 MET A N 1
ATOM 805 C CA . MET A 1 101 ? -6.185 -5.252 0.872 1.00 83.19 101 MET A CA 1
ATOM 806 C C . MET A 1 101 ? -6.440 -4.474 -0.423 1.00 83.19 101 MET A C 1
ATOM 808 O O . MET A 1 101 ? -5.938 -4.838 -1.486 1.00 83.19 101 MET A O 1
ATOM 812 N N . VAL A 1 102 ? -7.173 -3.363 -0.339 1.00 84.00 102 VAL A N 1
ATOM 813 C CA . VAL A 1 102 ? -7.485 -2.501 -1.488 1.00 84.00 102 VAL A CA 1
ATOM 814 C C . VAL A 1 102 ? -6.219 -1.857 -2.054 1.00 84.00 102 VAL A C 1
ATOM 816 O O . VAL A 1 102 ? -6.048 -1.811 -3.276 1.00 84.00 102 VAL A O 1
ATOM 819 N N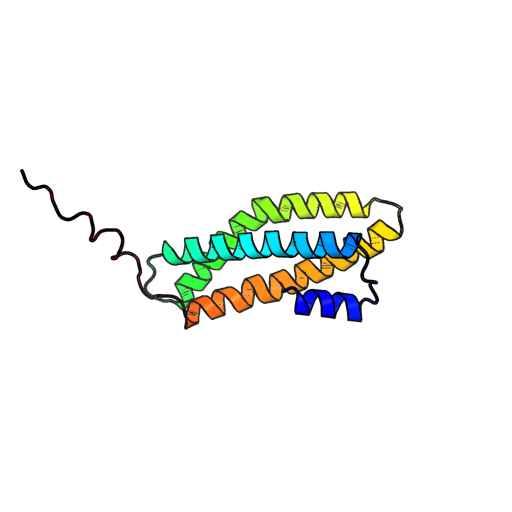 . GLY A 1 103 ? -5.340 -1.370 -1.175 1.00 79.38 103 GLY A N 1
ATOM 820 C CA . GLY A 1 103 ? -4.075 -0.736 -1.530 1.00 79.38 103 GLY A CA 1
ATOM 821 C C . GLY A 1 103 ? -3.087 -1.709 -2.162 1.00 79.38 103 GLY A C 1
ATOM 822 O O . GLY A 1 103 ? -2.450 -1.358 -3.146 1.00 79.38 103 GLY A O 1
ATOM 823 N N . ALA A 1 104 ? -2.999 -2.946 -1.678 1.00 79.06 104 ALA A N 1
ATOM 824 C CA . ALA A 1 104 ? -2.176 -3.977 -2.298 1.00 79.06 104 ALA A CA 1
ATOM 825 C C . ALA A 1 104 ? -2.739 -4.373 -3.666 1.00 79.06 104 ALA A C 1
ATOM 827 O O . ALA A 1 104 ? -2.006 -4.354 -4.652 1.00 79.06 104 ALA A O 1
ATOM 828 N N . LEU A 1 105 ? -4.047 -4.651 -3.752 1.00 82.31 105 LEU A N 1
ATOM 829 C CA . LEU A 1 105 ? -4.684 -5.056 -5.004 1.00 82.31 105 LEU A CA 1
ATOM 830 C C . LEU A 1 105 ? -4.484 -3.994 -6.086 1.00 82.31 105 LEU A C 1
ATOM 832 O O . LEU A 1 105 ? -4.036 -4.299 -7.182 1.00 82.31 105 LEU A O 1
ATOM 836 N N . HIS A 1 106 ? -4.769 -2.729 -5.796 1.00 80.81 106 HIS A N 1
ATOM 837 C CA . HIS A 1 106 ? -4.662 -1.707 -6.826 1.00 80.81 106 HIS A CA 1
ATOM 838 C C . HIS A 1 106 ? -3.263 -1.087 -6.934 1.00 80.81 106 HIS A C 1
ATOM 840 O O . HIS A 1 106 ? -2.821 -0.782 -8.036 1.00 80.81 106 HIS A O 1
ATOM 846 N N . GLY A 1 107 ? -2.556 -0.880 -5.826 1.00 73.62 107 GLY A N 1
ATOM 847 C CA . GLY A 1 107 ? -1.217 -0.296 -5.822 1.00 73.62 107 GLY A CA 1
ATOM 848 C C . GLY A 1 107 ? -0.198 -1.208 -6.495 1.00 73.62 107 GLY A C 1
ATOM 849 O O . GLY A 1 107 ? 0.550 -0.739 -7.346 1.00 73.62 107 GLY A O 1
ATOM 850 N N . LEU A 1 108 ? -0.209 -2.515 -6.203 1.00 72.75 108 LEU A N 1
ATOM 851 C CA . LEU A 1 108 ? 0.738 -3.452 -6.815 1.00 72.75 108 LEU A CA 1
ATOM 852 C C . LEU A 1 108 ? 0.289 -4.015 -8.164 1.00 72.75 108 LEU A C 1
ATOM 854 O O . LEU A 1 108 ? 1.161 -4.444 -8.907 1.00 72.75 108 LEU A O 1
ATOM 858 N N . ILE A 1 109 ? -1.002 -4.049 -8.510 1.00 78.12 109 ILE A N 1
ATOM 859 C CA . ILE A 1 109 ? -1.439 -4.619 -9.802 1.00 78.12 109 ILE A CA 1
ATOM 860 C C . ILE A 1 109 ? -1.688 -3.516 -10.826 1.00 78.12 109 ILE A C 1
ATOM 862 O O . ILE A 1 109 ? -1.129 -3.549 -11.921 1.00 78.12 109 ILE A O 1
ATOM 866 N N . LEU A 1 110 ? -2.492 -2.509 -10.480 1.00 80.69 110 LEU A N 1
ATOM 867 C CA . LEU A 1 110 ? -2.909 -1.488 -11.442 1.00 80.69 110 LEU A CA 1
ATOM 868 C C . LEU A 1 110 ? -1.734 -0.605 -11.862 1.00 80.69 110 LEU A C 1
ATOM 870 O O . LEU A 1 110 ? -1.616 -0.247 -13.031 1.00 80.69 110 LEU A O 1
ATOM 874 N N . LEU A 1 111 ? -0.835 -0.293 -10.928 1.00 79.25 111 LEU A N 1
ATOM 875 C CA . LEU A 1 111 ? 0.280 0.605 -11.185 1.00 79.25 111 LEU A CA 1
ATOM 876 C C . LEU A 1 111 ? 1.340 0.024 -12.147 1.00 79.25 111 LEU A C 1
ATOM 878 O O . LEU A 1 111 ? 1.649 0.697 -13.130 1.00 79.25 111 LEU A O 1
ATOM 882 N N . PRO A 1 112 ? 1.899 -1.192 -11.962 1.00 77.69 112 PRO A N 1
ATOM 883 C CA . PRO A 1 112 ? 2.867 -1.736 -12.917 1.00 77.69 112 PRO A CA 1
ATOM 884 C C . PRO A 1 112 ? 2.234 -2.086 -14.261 1.00 77.69 112 PRO A C 1
ATOM 886 O O . PRO A 1 112 ? 2.907 -1.981 -15.283 1.00 77.69 112 PRO A O 1
ATOM 889 N N . VAL A 1 113 ? 0.944 -2.437 -14.294 1.00 82.94 113 VAL A N 1
ATOM 890 C CA . VAL A 1 113 ? 0.209 -2.607 -15.554 1.00 82.94 113 VAL A CA 1
ATOM 891 C C . VAL A 1 113 ? 0.124 -1.271 -16.292 1.00 82.94 113 VAL A C 1
ATOM 893 O O . VAL A 1 113 ? 0.498 -1.198 -17.461 1.00 82.94 113 VAL A O 1
ATOM 896 N N . LEU A 1 114 ? -0.270 -0.196 -15.604 1.00 82.81 114 LEU A N 1
ATOM 897 C CA . LEU A 1 114 ? -0.340 1.143 -16.187 1.00 82.81 114 LEU A CA 1
ATOM 898 C C . LEU A 1 114 ? 1.029 1.601 -16.710 1.00 82.81 114 LEU A C 1
ATOM 900 O O . LEU A 1 114 ? 1.128 2.066 -17.844 1.00 82.81 114 LEU A O 1
ATOM 904 N N . LEU A 1 115 ? 2.097 1.397 -15.930 1.00 76.44 115 LEU A N 1
ATOM 905 C CA . LEU A 1 115 ? 3.471 1.698 -16.343 1.00 76.44 115 LEU A CA 1
ATOM 906 C C . LEU A 1 115 ? 3.946 0.802 -17.493 1.00 76.44 115 LEU A C 1
ATOM 908 O O . LEU A 1 115 ? 4.712 1.254 -18.336 1.00 76.44 115 LEU A O 1
ATOM 912 N N . SER A 1 116 ? 3.484 -0.443 -17.590 1.00 80.06 116 SER A N 1
ATOM 913 C CA . SER A 1 116 ? 3.837 -1.310 -18.715 1.00 80.06 116 SER A CA 1
ATOM 914 C C . SER A 1 116 ? 3.217 -0.845 -20.038 1.00 80.06 116 SER A C 1
ATOM 916 O O . SER A 1 116 ? 3.823 -1.077 -21.087 1.00 80.06 116 SER A O 1
ATOM 918 N N . TYR A 1 117 ? 2.029 -0.230 -20.016 1.00 79.94 117 TYR A N 1
ATOM 919 C CA . TYR A 1 117 ? 1.351 0.267 -21.222 1.00 79.94 117 TYR A CA 1
ATOM 920 C C . TYR A 1 117 ? 1.758 1.703 -21.573 1.00 79.94 117 TYR A C 1
ATOM 922 O O . TYR A 1 117 ? 2.123 1.977 -22.716 1.00 79.94 117 TYR A O 1
ATOM 930 N N . LEU A 1 118 ? 1.731 2.604 -20.588 1.00 80.25 118 LEU A N 1
ATOM 931 C CA . LEU A 1 118 ? 1.946 4.046 -20.763 1.00 80.25 118 LEU A CA 1
ATOM 932 C C . LEU A 1 118 ? 3.378 4.493 -20.437 1.00 80.25 118 LEU A C 1
ATOM 934 O O . LEU A 1 118 ? 3.722 5.658 -20.624 1.00 80.25 118 LEU A O 1
ATOM 938 N N . GLY A 1 119 ? 4.224 3.593 -19.934 1.00 71.06 119 GLY A N 1
ATOM 939 C CA . GLY A 1 119 ? 5.569 3.938 -19.501 1.00 71.06 119 GLY A CA 1
ATOM 940 C C . GLY A 1 119 ? 6.473 4.345 -20.669 1.00 71.06 119 GLY A C 1
ATOM 941 O O . GLY A 1 119 ? 6.560 3.625 -21.672 1.00 71.06 119 GLY A O 1
ATOM 942 N N . PRO A 1 120 ? 7.211 5.459 -20.544 1.00 66.31 120 PRO A N 1
ATOM 943 C CA . PRO A 1 120 ? 8.151 5.888 -21.568 1.00 66.31 120 PRO A CA 1
ATOM 944 C C . PRO A 1 120 ? 9.265 4.846 -21.741 1.00 66.31 120 PRO A C 1
ATOM 946 O O . PRO A 1 120 ? 9.776 4.296 -20.762 1.00 66.31 120 PRO A O 1
ATOM 949 N N . PHE A 1 121 ? 9.625 4.555 -22.998 1.00 59.69 121 PHE A N 1
ATOM 950 C CA . PHE A 1 121 ? 10.601 3.505 -23.325 1.00 59.69 121 PHE A CA 1
ATOM 951 C C . PHE A 1 121 ? 11.989 3.857 -22.776 1.00 59.69 121 PHE A C 1
ATOM 953 O O . PHE A 1 121 ? 12.587 3.028 -22.103 1.00 59.69 121 PHE A O 1
ATOM 960 N N . ASN A 1 122 ? 12.451 5.095 -22.986 1.00 57.62 122 ASN A N 1
ATOM 961 C CA . ASN A 1 122 ? 13.753 5.590 -22.543 1.00 57.62 122 ASN A CA 1
ATOM 962 C C . ASN A 1 122 ? 13.694 7.111 -22.327 1.00 57.62 122 ASN A C 1
ATOM 964 O O . ASN A 1 122 ? 13.581 7.861 -23.291 1.00 57.62 122 ASN A O 1
ATOM 968 N N . LEU A 1 123 ? 13.792 7.575 -21.076 1.00 54.78 123 LEU A N 1
ATOM 969 C CA . LEU A 1 123 ? 14.081 8.988 -20.760 1.00 54.78 123 LEU A CA 1
ATOM 970 C C . LEU A 1 123 ? 15.553 9.228 -20.401 1.00 54.78 123 LEU A C 1
ATOM 972 O O . LEU A 1 123 ? 15.932 10.367 -20.138 1.00 54.78 123 LEU A O 1
ATOM 976 N N . SER A 1 124 ? 16.399 8.193 -20.456 1.00 50.16 124 SER A N 1
ATOM 977 C CA . SER A 1 124 ? 17.819 8.292 -20.093 1.00 50.16 124 SER A CA 1
ATOM 978 C C . SER A 1 124 ? 18.636 9.251 -20.978 1.00 50.16 124 SER A C 1
ATOM 980 O O . SER A 1 124 ? 19.781 9.528 -20.639 1.00 50.16 124 SER A O 1
ATOM 982 N N . SER A 1 125 ? 18.084 9.787 -22.073 1.00 46.56 125 SER A N 1
ATOM 983 C CA . SER A 1 125 ? 18.815 10.680 -22.988 1.00 46.56 125 SER A CA 1
ATOM 984 C C . SER A 1 125 ? 18.448 12.163 -22.898 1.00 46.56 125 SER A C 1
ATOM 986 O O . SER A 1 125 ? 19.047 12.950 -23.619 1.00 46.56 125 SER A O 1
ATOM 988 N N . ARG A 1 126 ? 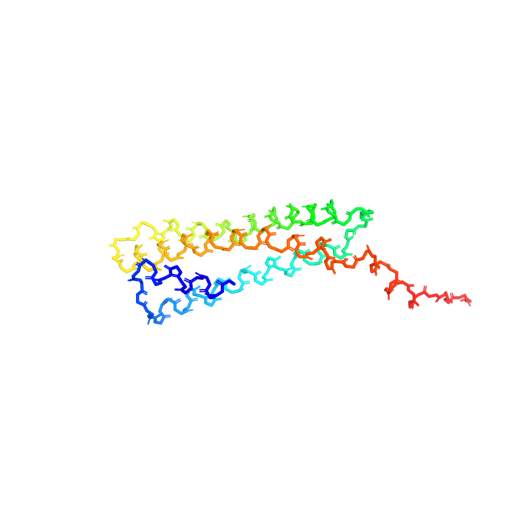17.505 12.594 -22.042 1.00 47.72 126 ARG A N 1
ATOM 989 C CA . ARG A 1 126 ? 17.118 14.026 -21.985 1.00 47.72 126 ARG A CA 1
ATOM 990 C C . ARG A 1 126 ? 17.746 14.833 -20.848 1.00 47.72 126 ARG A C 1
ATOM 992 O O . ARG A 1 126 ? 17.566 16.043 -20.819 1.00 47.72 126 ARG A O 1
ATOM 999 N N . GLY A 1 127 ? 18.498 14.183 -19.956 1.00 47.72 127 GLY A N 1
ATOM 1000 C CA . GLY A 1 127 ? 19.309 14.846 -18.924 1.00 47.72 127 GLY A CA 1
ATOM 1001 C C . GLY A 1 127 ? 20.794 14.996 -19.282 1.00 47.72 127 GLY A C 1
ATOM 1002 O O . GLY A 1 127 ? 21.446 15.889 -18.763 1.00 47.72 127 GLY A O 1
ATOM 1003 N N . SER A 1 128 ? 21.325 14.168 -20.190 1.00 46.31 128 SER A N 1
ATOM 1004 C CA . SER A 1 128 ? 22.729 14.218 -20.638 1.00 46.31 128 SER A CA 1
ATOM 1005 C C . SER A 1 128 ? 22.952 15.060 -21.901 1.00 46.31 128 SER A C 1
ATOM 1007 O O . SER A 1 128 ? 24.088 15.332 -22.267 1.00 46.31 128 SER A O 1
ATOM 1009 N N . MET A 1 129 ? 21.882 15.525 -22.556 1.00 46.94 129 MET A N 1
ATOM 1010 C CA . MET A 1 129 ? 21.970 16.411 -23.728 1.00 46.94 129 MET A CA 1
ATOM 1011 C C . MET A 1 129 ? 22.120 17.902 -23.364 1.00 46.94 129 MET A C 1
ATOM 1013 O O . MET A 1 129 ? 22.118 18.746 -24.252 1.00 46.94 129 MET A O 1
ATOM 1017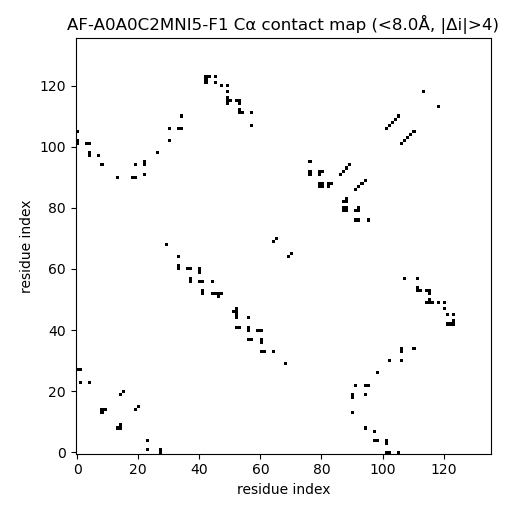 N N . LEU A 1 130 ? 22.249 18.232 -22.071 1.00 53.66 130 LEU A N 1
ATOM 1018 C CA . LEU A 1 130 ? 22.684 19.553 -21.586 1.00 53.66 130 LEU A CA 1
ATOM 1019 C C . LEU A 1 130 ? 24.152 19.554 -21.123 1.00 53.66 130 LEU A C 1
ATOM 1021 O O . LEU A 1 130 ? 24.644 20.563 -20.633 1.00 53.66 130 LEU A O 1
ATOM 1025 N N . THR A 1 131 ? 24.863 18.440 -21.311 1.00 53.91 131 THR A N 1
ATOM 1026 C CA . THR A 1 131 ? 26.310 18.325 -21.095 1.00 53.91 131 THR A CA 1
ATOM 1027 C C . THR A 1 131 ? 26.968 17.854 -22.393 1.00 53.91 131 THR A C 1
ATOM 1029 O O . THR A 1 131 ? 27.409 16.711 -22.499 1.00 53.91 131 THR A O 1
ATOM 1032 N N . LEU A 1 132 ? 26.972 18.714 -23.414 1.00 50.12 132 LEU A N 1
ATOM 1033 C CA . LEU A 1 132 ? 27.942 18.637 -24.512 1.00 50.12 132 LEU A CA 1
ATOM 1034 C C . LEU A 1 132 ? 29.074 19.649 -24.241 1.00 50.12 132 LEU A C 1
ATOM 1036 O O . LEU A 1 132 ? 28.894 20.562 -23.436 1.00 50.12 132 LEU A O 1
ATOM 1040 N N . PRO A 1 133 ? 30.268 19.395 -24.796 1.00 45.00 133 PRO A N 1
ATOM 1041 C CA . PRO A 1 133 ? 31.544 19.531 -24.114 1.00 45.00 133 PRO A CA 1
ATOM 1042 C C . PRO A 1 133 ? 31.981 20.990 -24.039 1.00 45.00 133 PRO A C 1
ATOM 1044 O O . PRO A 1 133 ? 31.939 21.702 -25.040 1.00 45.00 133 PRO A O 1
ATOM 1047 N N . ILE A 1 134 ? 32.483 21.417 -22.881 1.00 48.66 134 ILE A N 1
ATOM 1048 C CA . ILE A 1 134 ? 33.461 22.503 -22.878 1.00 48.66 134 ILE A CA 1
ATOM 1049 C C . ILE A 1 134 ? 34.782 21.846 -23.254 1.00 48.66 134 ILE A C 1
ATOM 1051 O O . ILE A 1 134 ? 35.453 21.230 -22.432 1.00 48.66 134 ILE A O 1
ATOM 1055 N N . GLN A 1 135 ? 35.052 21.875 -24.553 1.00 42.75 135 GLN A N 1
ATOM 1056 C CA . GLN A 1 135 ? 36.396 21.800 -25.079 1.00 42.75 135 GLN A CA 1
ATOM 1057 C C . GLN A 1 135 ? 36.930 23.229 -25.077 1.00 42.75 135 GLN A C 1
ATOM 1059 O O . GLN A 1 135 ? 36.487 24.021 -25.902 1.00 42.75 135 GLN A O 1
ATOM 1064 N N . GLU A 1 136 ? 37.756 23.542 -24.080 1.00 38.03 136 GLU A N 1
ATOM 1065 C CA . GLU A 1 136 ? 39.085 24.179 -24.155 1.00 38.03 136 GLU A CA 1
ATOM 1066 C C . GLU A 1 136 ? 39.777 24.003 -22.795 1.00 38.03 136 GLU A C 1
ATOM 1068 O O . GLU A 1 136 ? 39.125 24.265 -21.756 1.00 38.03 136 GLU A O 1
#

Solvent-accessible surface area (backbone atoms only — not comparable to full-atom values): 7766 Å² total; per-residue (Å²): 112,65,70,60,44,54,52,48,31,58,76,68,72,53,74,95,40,73,69,51,51,54,53,53,54,54,50,52,53,57,52,50,53,54,50,52,49,26,53,51,43,40,63,72,51,86,53,89,47,50,59,60,32,25,51,52,19,46,55,55,36,49,57,54,40,46,69,45,61,48,44,60,46,50,54,52,51,54,59,44,66,75,45,89,48,68,63,44,49,53,63,46,50,52,50,47,53,51,43,51,53,53,44,48,57,45,57,66,48,52,46,38,53,49,40,38,73,72,45,79,85,75,66,78,67,75,74,56,73,80,66,72,81,89,85,128

Mean predicted aligned error: 9.47 Å

Secondary structure (DSSP, 8-state):
-HHHHHHHHHHTT----HHHHHHHHHHHHHHHHHHHHHHHHHHH---S-HHHHHHHHHHHHHHHHIIIIIHHHHHHHHHHHT---HHIIIIIIIHHHHHHHHHHHIIIIIHHHHHHHH--S--TTSSSTT------

Foldseek 3Di:
DLVQLVVLCVVLVNDPDPLLVVVSVVLVVLLVQLLVQLLVQLQPDQDQQQLVSLVVSLVVSCVVCCVPVVVVVVVVLVVLCPDPDPCSCRRPNSSVVSSCVVSCVCSSPVRSVCCSVVNDSHPPPPVCVVCDDPDD